Protein AF-M6R844-F1 (afdb_monomer)

Structure (mmCIF, N/CA/C/O backbone):
data_AF-M6R844-F1
#
_entry.id   AF-M6R844-F1
#
loop_
_atom_site.group_PDB
_atom_site.id
_atom_site.type_symbol
_atom_site.label_atom_id
_atom_site.label_alt_id
_atom_site.label_comp_id
_atom_site.label_asym_id
_atom_site.label_entity_id
_atom_site.label_seq_id
_atom_site.pdbx_PDB_ins_code
_atom_site.Cartn_x
_atom_site.Cartn_y
_atom_site.Cartn_z
_atom_site.occupancy
_atom_site.B_iso_or_equiv
_atom_site.auth_seq_id
_atom_site.auth_comp_id
_atom_site.auth_asym_id
_atom_site.auth_atom_id
_atom_site.pdbx_PDB_model_num
ATOM 1 N N . MET A 1 1 ? -6.496 18.669 -65.929 1.00 38.88 1 MET A N 1
ATOM 2 C CA . MET A 1 1 ? -5.979 17.405 -65.364 1.00 38.88 1 MET A CA 1
ATOM 3 C C . MET A 1 1 ? -5.761 17.642 -63.873 1.00 38.88 1 MET A C 1
ATOM 5 O O . MET A 1 1 ? -4.899 18.438 -63.536 1.00 38.88 1 MET A O 1
ATOM 9 N N . TYR A 1 2 ? -6.595 17.058 -63.012 1.00 47.31 2 TYR A N 1
ATOM 10 C CA . TYR A 1 2 ? -6.315 16.882 -61.575 1.00 47.31 2 TYR A CA 1
ATOM 11 C C . TYR A 1 2 ? -5.869 15.419 -61.368 1.00 47.31 2 TYR A C 1
ATOM 13 O O . TYR A 1 2 ? -6.231 14.573 -62.190 1.00 47.31 2 TYR A O 1
ATOM 21 N N . PRO A 1 3 ? -5.076 15.119 -60.325 1.00 54.81 3 PRO A N 1
ATOM 22 C CA . PRO A 1 3 ? -5.673 14.588 -59.091 1.00 54.81 3 PRO A CA 1
ATOM 23 C C . PRO A 1 3 ? -5.170 15.357 -57.852 1.00 54.81 3 PRO A C 1
ATOM 25 O O . PRO A 1 3 ? -4.048 15.845 -57.826 1.00 54.81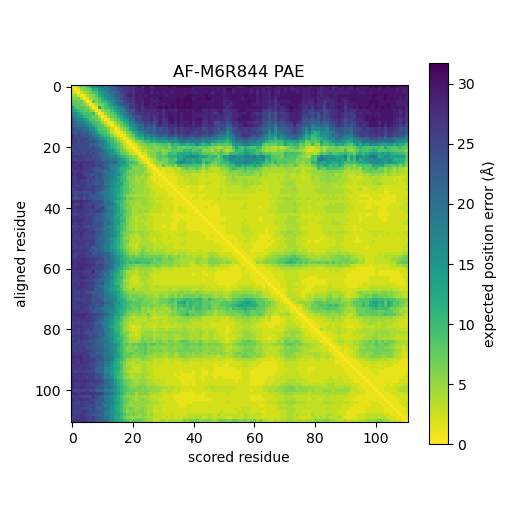 3 PRO A O 1
ATOM 28 N N . ASN A 1 4 ? -6.035 15.731 -56.910 1.00 42.44 4 ASN A N 1
ATOM 29 C CA . ASN A 1 4 ? -6.629 14.921 -55.835 1.00 42.44 4 ASN A CA 1
ATOM 30 C C . ASN A 1 4 ? -5.628 14.414 -54.778 1.00 42.44 4 ASN A C 1
ATOM 32 O O . ASN A 1 4 ? -4.867 13.487 -55.020 1.00 42.44 4 ASN A O 1
ATOM 36 N N . SER A 1 5 ? -5.761 15.026 -53.592 1.00 47.50 5 SER A N 1
ATOM 37 C CA . SER A 1 5 ? -5.846 14.409 -52.257 1.00 47.50 5 SER A CA 1
ATOM 38 C C . SER A 1 5 ? -4.778 13.409 -51.807 1.00 47.50 5 SER A C 1
ATOM 40 O O . SER A 1 5 ? -4.720 12.297 -52.315 1.00 47.50 5 SER A O 1
ATOM 42 N N . SER A 1 6 ? -4.114 13.729 -50.693 1.00 47.81 6 SER A N 1
ATOM 43 C CA . SER A 1 6 ? -4.210 12.945 -49.445 1.00 47.81 6 SER A CA 1
ATOM 44 C C . SER A 1 6 ? -3.522 13.754 -48.335 1.00 47.81 6 SER A C 1
ATOM 46 O O . SER A 1 6 ? -2.327 14.005 -48.395 1.00 47.81 6 SER A O 1
ATOM 48 N N . PHE A 1 7 ? -4.245 14.374 -47.402 1.00 46.12 7 PHE A N 1
ATOM 49 C CA . PHE A 1 7 ? -4.459 13.806 -46.065 1.00 46.12 7 PHE A CA 1
ATOM 50 C C . PHE A 1 7 ? -3.506 12.643 -45.734 1.00 46.12 7 PHE A C 1
ATOM 52 O O . PHE A 1 7 ? -3.674 11.537 -46.240 1.00 46.12 7 PHE A O 1
ATOM 59 N N . CYS A 1 8 ? -2.531 12.891 -44.862 1.00 43.00 8 CYS A N 1
ATOM 60 C CA . CYS A 1 8 ? -1.891 11.838 -44.083 1.00 43.00 8 CYS A CA 1
ATOM 61 C C . CYS A 1 8 ? -1.927 12.281 -42.619 1.00 43.00 8 CYS A C 1
ATOM 63 O O . CYS A 1 8 ? -1.067 13.013 -42.133 1.00 43.00 8 CYS A O 1
ATOM 65 N N . SER A 1 9 ? -3.041 11.936 -41.980 1.00 43.78 9 SER A N 1
ATOM 66 C CA . SER A 1 9 ? -3.234 11.980 -40.538 1.00 43.78 9 SER A CA 1
ATOM 67 C C . SER A 1 9 ? -2.273 11.021 -39.846 1.00 43.78 9 SER A C 1
ATOM 69 O O . SER A 1 9 ? -2.062 9.933 -40.368 1.00 43.78 9 SER A O 1
ATOM 71 N N . SER A 1 10 ? -1.880 11.386 -38.620 1.00 48.81 10 SER A N 1
ATOM 72 C CA . SER A 1 10 ? -1.481 10.476 -37.532 1.00 48.81 10 SER A CA 1
ATOM 73 C C . SER A 1 10 ? -0.191 9.682 -37.801 1.00 48.81 10 SER A C 1
ATOM 75 O O . SER A 1 10 ? -0.034 9.006 -38.798 1.00 48.81 10 SER A O 1
ATOM 77 N N . GLU A 1 11 ? 0.821 9.730 -36.947 1.00 41.84 11 GLU A N 1
ATOM 78 C CA . GLU A 1 11 ? 0.743 9.276 -35.567 1.00 41.84 11 GLU A CA 1
ATOM 79 C C . GLU A 1 11 ? 1.508 10.237 -34.645 1.00 41.84 11 GLU A C 1
ATOM 81 O O . GLU A 1 11 ? 2.736 10.194 -34.551 1.00 41.84 11 GLU A O 1
ATOM 86 N N . GLU A 1 12 ? 0.790 11.028 -33.843 1.00 44.94 12 GLU A N 1
ATOM 87 C CA . GLU A 1 12 ? 1.252 11.166 -32.466 1.00 44.94 12 GLU A CA 1
ATOM 88 C C . GLU A 1 12 ? 1.210 9.747 -31.908 1.00 44.94 12 GLU A C 1
ATOM 90 O O . GLU A 1 12 ? 0.151 9.237 -31.532 1.00 44.94 12 GLU A O 1
ATOM 95 N N . LYS A 1 13 ? 2.362 9.068 -31.902 1.00 39.12 13 LYS A N 1
ATOM 96 C CA . LYS A 1 13 ? 2.570 7.988 -30.950 1.00 39.12 13 LYS A CA 1
ATOM 97 C C . LYS A 1 13 ? 2.261 8.631 -29.614 1.00 39.12 13 LYS A C 1
ATOM 99 O O . LYS A 1 13 ? 3.081 9.396 -29.111 1.00 39.12 13 LYS A O 1
ATOM 104 N N . LYS A 1 14 ? 1.063 8.366 -29.081 1.00 44.84 14 LYS A N 1
ATOM 105 C CA . LYS A 1 14 ? 0.771 8.534 -27.666 1.00 44.84 14 LYS A CA 1
ATOM 106 C C . LYS A 1 14 ? 1.900 7.782 -26.990 1.00 44.84 14 LYS A C 1
ATOM 108 O O . LYS A 1 14 ? 1.865 6.555 -26.915 1.00 44.84 14 LYS A O 1
ATOM 113 N N . GLN A 1 15 ? 2.952 8.504 -26.596 1.00 41.97 15 GLN A N 1
ATOM 114 C CA . GLN A 1 15 ? 3.847 7.998 -25.582 1.00 41.97 15 GLN A CA 1
ATOM 115 C C . GLN A 1 15 ? 2.887 7.525 -24.498 1.00 41.97 15 GLN A C 1
ATOM 117 O O . GLN A 1 15 ? 1.992 8.305 -24.138 1.00 41.97 15 GLN A O 1
ATOM 122 N N . PRO A 1 16 ? 2.963 6.250 -24.072 1.00 48.66 16 PRO A N 1
ATOM 123 C CA . PRO A 1 16 ? 2.175 5.843 -22.926 1.00 48.66 16 PRO A CA 1
ATOM 124 C C . PRO A 1 16 ? 2.417 6.922 -21.866 1.00 48.66 16 PRO A C 1
ATOM 126 O O . PRO A 1 16 ? 3.574 7.355 -21.748 1.00 48.66 16 PRO A O 1
ATOM 129 N N . PRO A 1 17 ? 1.351 7.462 -21.239 1.00 55.53 17 PRO A N 1
ATOM 130 C CA . PRO A 1 17 ? 1.478 8.577 -20.307 1.00 55.53 17 PRO A CA 1
ATOM 131 C C . PRO A 1 17 ? 2.676 8.277 -19.421 1.00 55.53 17 PRO A C 1
ATOM 133 O O . PRO A 1 17 ? 2.765 7.156 -18.910 1.00 55.53 17 PRO A O 1
ATOM 136 N N . ARG A 1 18 ? 3.666 9.189 -19.403 1.00 58.31 18 ARG A N 1
ATOM 137 C CA . ARG A 1 18 ? 4.942 8.938 -18.725 1.00 58.31 18 ARG A CA 1
ATOM 138 C C . ARG A 1 18 ? 4.589 8.419 -17.348 1.00 58.31 18 ARG A C 1
ATOM 140 O O . ARG A 1 18 ? 3.902 9.099 -16.602 1.00 58.31 18 ARG A O 1
ATOM 147 N N . GLN A 1 19 ? 4.968 7.180 -17.079 1.00 63.56 19 GLN A N 1
ATOM 148 C CA . GLN A 1 19 ? 4.566 6.516 -15.861 1.00 63.56 19 GLN A CA 1
ATOM 149 C C . GLN A 1 19 ? 5.302 7.219 -14.722 1.00 63.56 19 GLN A C 1
ATOM 151 O O . GLN A 1 19 ? 6.514 7.063 -14.568 1.00 63.56 19 GLN A O 1
ATOM 156 N N . GLU A 1 20 ? 4.591 8.100 -14.022 1.00 77.19 20 GLU A N 1
ATOM 157 C CA . GLU A 1 20 ? 5.165 8.907 -12.957 1.00 77.19 20 GLU A CA 1
ATOM 158 C C . GLU A 1 20 ? 5.321 8.039 -11.712 1.00 77.19 20 GLU A C 1
ATOM 160 O O . GLU A 1 20 ? 4.422 7.283 -11.331 1.00 77.19 20 GLU A O 1
ATOM 165 N N . TYR A 1 21 ? 6.498 8.119 -11.101 1.00 77.69 21 TYR A N 1
ATOM 166 C CA . TYR A 1 21 ? 6.825 7.376 -9.895 1.00 77.69 21 TYR A CA 1
ATOM 167 C C . TYR A 1 21 ? 6.856 8.326 -8.710 1.00 77.69 21 TYR A C 1
ATOM 169 O O . TYR A 1 21 ? 7.326 9.460 -8.822 1.00 77.69 21 TYR A O 1
ATOM 177 N N . GLN A 1 22 ? 6.409 7.843 -7.559 1.00 77.69 22 GLN A N 1
ATOM 178 C CA . GLN A 1 22 ? 6.577 8.576 -6.317 1.00 77.69 22 GLN A CA 1
ATOM 179 C C . GLN A 1 22 ? 8.049 8.557 -5.876 1.00 77.69 22 GLN A C 1
ATOM 181 O O . GLN A 1 22 ? 8.771 7.593 -6.147 1.00 77.69 22 GLN A O 1
ATOM 186 N N . PRO A 1 23 ? 8.518 9.600 -5.174 1.00 69.06 23 PRO A N 1
ATOM 187 C CA . PRO A 1 23 ? 9.825 9.575 -4.537 1.00 69.06 23 PRO A CA 1
ATOM 188 C C . PRO A 1 23 ? 9.768 8.669 -3.295 1.00 69.06 23 PRO A C 1
ATOM 190 O O . PRO A 1 23 ? 9.379 9.112 -2.217 1.00 69.06 23 PRO A O 1
ATOM 193 N N . ASN A 1 24 ? 10.125 7.389 -3.441 1.00 69.00 24 ASN A N 1
ATOM 194 C CA . ASN A 1 24 ? 10.103 6.403 -2.354 1.00 69.00 24 ASN A CA 1
ATOM 195 C C . ASN A 1 24 ? 11.385 5.561 -2.273 1.00 69.00 24 ASN A C 1
ATOM 197 O O . ASN A 1 24 ? 12.101 5.414 -3.265 1.00 69.00 24 ASN A O 1
ATOM 201 N N . SER A 1 25 ? 11.646 4.980 -1.093 1.00 65.69 25 SER A N 1
ATOM 202 C CA . SER A 1 25 ? 12.665 3.936 -0.944 1.00 65.69 25 SER A CA 1
ATOM 203 C C . SER A 1 25 ? 12.210 2.682 -1.686 1.00 65.69 25 SER A C 1
ATOM 205 O O . SER A 1 25 ? 11.016 2.378 -1.741 1.00 65.69 25 SER A O 1
ATOM 207 N N . ASP A 1 26 ? 13.139 1.944 -2.276 1.00 71.38 26 ASP A N 1
ATOM 208 C CA . ASP A 1 26 ? 12.818 0.759 -3.060 1.00 71.38 26 ASP A CA 1
ATOM 209 C C . ASP A 1 26 ? 12.674 -0.517 -2.202 1.00 71.38 26 ASP A C 1
ATOM 211 O O . ASP A 1 26 ? 12.505 -1.615 -2.732 1.00 71.38 26 ASP A O 1
ATOM 215 N N . ILE A 1 27 ? 12.653 -0.372 -0.870 1.00 79.94 27 ILE A N 1
ATOM 216 C CA . ILE A 1 27 ? 12.639 -1.451 0.132 1.00 79.94 27 ILE A CA 1
ATOM 217 C C . ILE A 1 27 ? 11.202 -1.801 0.571 1.00 79.94 27 ILE A C 1
ATOM 219 O O . ILE A 1 27 ? 10.909 -2.019 1.751 1.00 79.94 27 ILE A O 1
ATOM 223 N N . ARG A 1 28 ? 10.276 -1.903 -0.390 1.00 82.00 28 ARG A N 1
ATOM 224 C CA . ARG A 1 28 ? 8.829 -2.063 -0.125 1.00 82.00 28 ARG A CA 1
ATOM 225 C C . ARG A 1 28 ? 8.476 -3.301 0.700 1.00 82.00 28 ARG A C 1
ATOM 227 O O . ARG A 1 28 ? 7.533 -3.272 1.484 1.00 82.00 28 ARG A O 1
ATOM 234 N N . THR A 1 2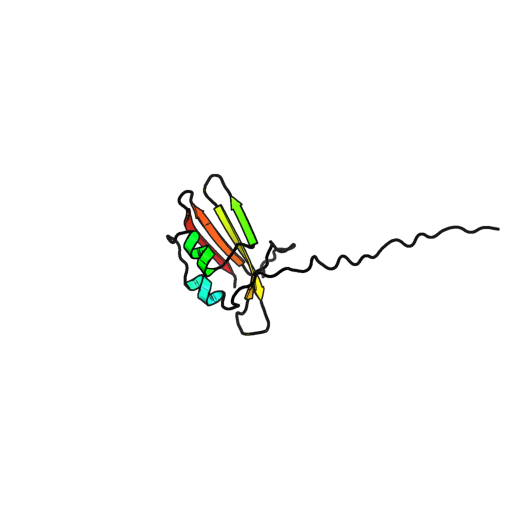9 ? 9.256 -4.376 0.576 1.00 80.81 29 THR A N 1
ATOM 235 C CA . THR A 1 29 ? 9.055 -5.603 1.370 1.00 80.81 29 THR A CA 1
ATOM 236 C C . THR A 1 29 ? 9.239 -5.348 2.869 1.00 80.81 29 THR A C 1
ATOM 238 O O . THR A 1 29 ? 8.480 -5.870 3.683 1.00 80.81 29 THR A O 1
ATOM 241 N N . PHE A 1 30 ? 10.228 -4.534 3.243 1.00 84.25 30 PHE A N 1
ATOM 242 C CA . PHE A 1 30 ? 10.482 -4.187 4.640 1.00 84.25 30 PHE A CA 1
ATOM 243 C C . PHE A 1 30 ? 9.424 -3.216 5.169 1.00 84.25 30 PHE A C 1
ATOM 245 O O . PHE A 1 30 ? 8.875 -3.433 6.244 1.00 84.25 30 PHE A O 1
ATOM 252 N N . GLU A 1 31 ? 9.097 -2.187 4.386 1.00 87.50 31 GLU A N 1
ATOM 253 C CA . GLU A 1 31 ? 8.105 -1.166 4.744 1.00 87.50 31 GLU A CA 1
ATOM 254 C C . GLU A 1 31 ? 6.719 -1.779 4.998 1.00 87.50 31 GLU A C 1
ATOM 256 O O . GLU A 1 31 ? 6.081 -1.470 6.005 1.00 87.50 31 GLU A O 1
ATOM 261 N N . VAL A 1 32 ? 6.276 -2.730 4.165 1.00 89.19 32 VAL A N 1
ATOM 262 C CA . VAL A 1 32 ? 5.026 -3.477 4.409 1.00 89.19 32 VAL A CA 1
ATOM 263 C C . VAL A 1 32 ? 5.076 -4.245 5.732 1.00 89.19 32 VAL A C 1
ATOM 265 O O . VAL A 1 32 ? 4.076 -4.301 6.441 1.00 89.19 32 VAL A O 1
ATOM 268 N N . GLY A 1 33 ? 6.237 -4.778 6.122 1.00 90.44 33 GLY A N 1
ATOM 269 C CA . GLY A 1 33 ? 6.420 -5.460 7.407 1.00 90.44 33 GLY A CA 1
ATOM 270 C C . GLY A 1 33 ? 6.321 -4.548 8.638 1.00 90.44 33 GLY A C 1
ATOM 271 O O . GLY A 1 33 ? 6.173 -5.045 9.755 1.00 90.44 33 GLY A O 1
ATOM 272 N N . MET A 1 34 ? 6.381 -3.223 8.469 1.00 93.00 34 MET A N 1
ATOM 273 C CA . MET A 1 34 ? 6.271 -2.257 9.571 1.00 93.00 34 MET A CA 1
ATOM 274 C C . MET A 1 34 ? 4.821 -1.896 9.925 1.00 93.00 34 MET A C 1
ATOM 276 O O . MET A 1 34 ? 4.582 -1.277 10.973 1.00 93.00 34 MET A O 1
ATOM 280 N N . ILE A 1 35 ? 3.859 -2.264 9.077 1.00 95.56 35 ILE A N 1
ATOM 281 C CA . ILE A 1 35 ? 2.428 -1.996 9.256 1.00 95.56 35 ILE A CA 1
ATOM 282 C C . ILE A 1 35 ? 1.657 -3.299 9.472 1.00 95.56 35 ILE A C 1
ATOM 284 O O . ILE A 1 35 ? 2.039 -4.360 8.983 1.00 95.56 35 ILE A O 1
ATOM 288 N N . LYS A 1 36 ? 0.559 -3.233 10.224 1.00 95.75 36 LYS A N 1
ATOM 289 C CA . LYS A 1 36 ? -0.306 -4.392 10.479 1.00 95.75 36 LYS A CA 1
ATOM 290 C C . LYS A 1 36 ? -1.763 -3.996 10.675 1.00 95.75 36 LYS A C 1
ATOM 292 O O . LYS A 1 36 ? -2.081 -2.841 10.955 1.00 95.75 36 LYS A O 1
ATOM 297 N N . GLU A 1 37 ? -2.651 -4.980 10.590 1.00 97.00 37 GLU A N 1
ATOM 298 C CA . GLU A 1 37 ? -4.045 -4.813 11.003 1.00 97.00 37 GLU A CA 1
ATOM 299 C C . GLU A 1 37 ? -4.130 -4.301 12.451 1.00 97.00 37 GLU A C 1
ATOM 301 O O . GLU A 1 37 ? -3.364 -4.704 13.330 1.00 97.00 37 GLU A O 1
ATOM 306 N N . GLY A 1 38 ? -5.048 -3.364 12.689 1.00 97.19 38 GLY A N 1
ATOM 307 C CA . GLY A 1 38 ? -5.179 -2.632 13.949 1.00 97.19 38 GLY A CA 1
ATOM 308 C C . GLY A 1 38 ? -4.363 -1.336 14.029 1.00 97.19 38 GLY A C 1
ATOM 309 O O . GLY A 1 38 ? -4.695 -0.479 14.852 1.00 97.19 38 GLY A O 1
ATOM 310 N N . ASP A 1 39 ? -3.359 -1.134 13.169 1.00 97.88 39 ASP A N 1
ATOM 311 C CA . ASP A 1 39 ? -2.649 0.147 13.096 1.00 97.88 39 ASP A CA 1
ATOM 312 C C . ASP A 1 39 ? -3.543 1.257 12.511 1.00 97.88 39 ASP A C 1
ATOM 314 O O . ASP A 1 39 ? -4.563 1.016 11.860 1.00 97.88 39 ASP A O 1
ATOM 318 N N . LYS A 1 40 ? -3.152 2.515 12.741 1.00 97.56 40 LYS A N 1
ATOM 319 C CA . LYS A 1 40 ? -3.822 3.690 12.171 1.00 97.56 40 LYS A CA 1
ATOM 320 C C . LYS A 1 40 ? -3.351 3.963 10.742 1.00 97.56 40 LYS A C 1
ATOM 322 O O . LYS A 1 40 ? -2.159 3.862 10.463 1.00 97.56 40 LYS A O 1
ATOM 327 N N . ARG A 1 41 ? -4.264 4.436 9.886 1.00 96.19 41 ARG A N 1
ATOM 328 C CA . ARG A 1 41 ? -3.996 4.920 8.516 1.00 96.19 41 ARG A CA 1
ATOM 329 C C . ARG A 1 41 ? -2.768 5.832 8.449 1.00 96.19 41 ARG A C 1
ATOM 331 O O . ARG A 1 41 ? -1.909 5.618 7.608 1.00 96.19 41 ARG A O 1
ATOM 338 N N . ILE A 1 42 ? -2.648 6.768 9.393 1.00 95.50 42 ILE A N 1
ATOM 339 C CA . ILE A 1 42 ? -1.549 7.743 9.415 1.00 95.50 42 ILE A CA 1
ATOM 340 C C . ILE A 1 42 ? -0.164 7.080 9.505 1.00 95.50 42 ILE A C 1
ATOM 342 O O . ILE A 1 42 ? 0.802 7.576 8.935 1.00 95.50 42 ILE A O 1
ATOM 346 N N . LYS A 1 43 ? -0.062 5.928 10.187 1.00 95.81 43 LYS A N 1
ATOM 347 C CA . LYS A 1 43 ? 1.180 5.152 10.259 1.00 95.81 43 LYS A CA 1
ATOM 348 C C . LYS A 1 43 ? 1.482 4.508 8.910 1.00 95.81 43 LYS A C 1
ATOM 350 O O . LYS A 1 43 ? 2.631 4.513 8.487 1.00 95.81 43 LYS A O 1
ATOM 355 N N . ALA A 1 44 ? 0.464 3.974 8.236 1.00 94.50 44 ALA A N 1
ATOM 356 C CA . ALA A 1 44 ? 0.643 3.389 6.914 1.00 94.50 44 ALA A CA 1
ATOM 357 C C . ALA A 1 44 ? 1.101 4.421 5.886 1.00 94.50 44 ALA A C 1
ATOM 359 O O . ALA A 1 44 ? 2.039 4.147 5.154 1.00 94.50 44 ALA A O 1
ATOM 360 N N . GLU A 1 45 ? 0.519 5.616 5.878 1.00 93.00 45 GLU A N 1
ATOM 361 C CA . GLU A 1 45 ? 0.934 6.694 4.970 1.00 93.00 45 GLU A CA 1
ATOM 362 C C . GLU A 1 45 ? 2.343 7.208 5.285 1.00 93.00 45 GLU A C 1
ATOM 364 O O . GLU A 1 45 ? 3.108 7.494 4.370 1.00 93.00 45 GLU A O 1
ATOM 369 N N . ALA A 1 46 ? 2.731 7.266 6.563 1.00 92.38 46 ALA A N 1
ATOM 370 C CA . ALA A 1 46 ? 4.092 7.638 6.948 1.00 92.38 46 ALA A CA 1
ATOM 371 C C . ALA A 1 46 ? 5.147 6.611 6.494 1.00 92.38 46 ALA A C 1
ATOM 373 O O . ALA A 1 46 ? 6.285 6.983 6.225 1.00 92.38 46 ALA A O 1
ATOM 374 N N . VAL A 1 47 ? 4.779 5.328 6.425 1.00 92.44 47 VAL A N 1
ATOM 375 C CA . VAL A 1 47 ? 5.680 4.232 6.036 1.00 92.44 47 VAL A CA 1
ATOM 376 C C . VAL A 1 47 ? 5.673 3.996 4.524 1.00 92.44 47 VAL A C 1
ATOM 378 O O . VAL A 1 47 ? 6.725 3.831 3.918 1.00 92.44 47 VAL A O 1
ATOM 381 N N . LEU A 1 48 ? 4.495 3.960 3.903 1.00 90.94 48 LEU A N 1
ATOM 382 C CA . LEU A 1 48 ? 4.325 3.616 2.491 1.00 90.94 48 LEU A CA 1
ATOM 383 C C . LEU A 1 48 ? 4.328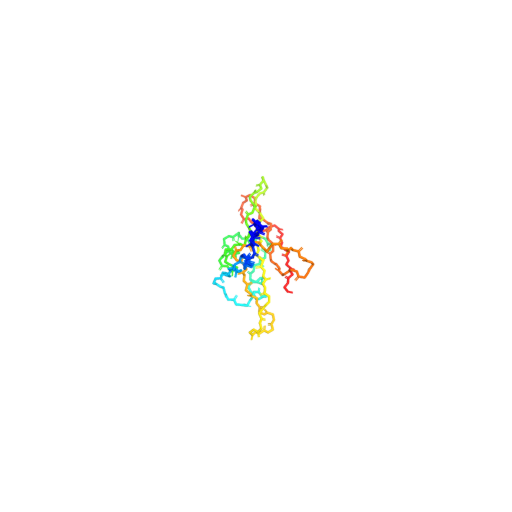 4.843 1.568 1.00 90.94 48 LEU A C 1
ATOM 385 O O . LEU A 1 48 ? 4.557 4.701 0.365 1.00 90.94 48 LEU A O 1
ATOM 389 N N . GLY A 1 49 ? 4.123 6.041 2.113 1.00 91.19 49 GLY A N 1
ATOM 390 C CA . GLY A 1 49 ? 3.897 7.261 1.346 1.00 91.19 49 GLY A CA 1
ATOM 391 C C . GLY A 1 49 ? 2.447 7.387 0.878 1.00 91.19 49 GLY A C 1
ATOM 392 O O . GLY A 1 49 ? 1.547 6.693 1.353 1.00 91.19 49 GLY A O 1
ATOM 393 N N . THR A 1 50 ? 2.216 8.279 -0.080 1.00 91.81 50 THR A N 1
ATOM 394 C CA . THR A 1 50 ? 0.889 8.542 -0.648 1.00 91.81 50 THR A CA 1
ATOM 395 C C . THR A 1 50 ? 0.393 7.333 -1.454 1.00 91.81 50 THR A C 1
ATOM 397 O O . THR A 1 50 ? 1.165 6.761 -2.219 1.00 91.81 50 THR A O 1
ATOM 400 N N . PRO A 1 51 ? -0.869 6.898 -1.329 1.00 94.38 51 PRO A N 1
ATOM 401 C CA . PRO A 1 51 ? -1.388 5.820 -2.166 1.00 94.38 51 PRO A CA 1
ATOM 402 C C . PRO A 1 51 ? -1.522 6.255 -3.630 1.00 94.38 51 PRO A C 1
ATOM 404 O O . PRO A 1 51 ? -1.789 7.417 -3.923 1.00 94.38 51 PRO A O 1
ATOM 407 N N . SER A 1 52 ? -1.381 5.303 -4.552 1.00 94.44 52 SER A N 1
ATOM 408 C CA . SER A 1 52 ? -1.693 5.501 -5.975 1.00 94.44 52 SER A CA 1
ATOM 409 C C . SER A 1 52 ? -3.199 5.669 -6.208 1.00 94.44 52 SER A C 1
ATOM 411 O O . SER A 1 52 ? -3.622 6.278 -7.188 1.00 94.44 52 SER A O 1
ATOM 413 N N . VAL A 1 53 ? -4.019 5.067 -5.339 1.00 95.44 53 VAL A N 1
ATOM 414 C CA . VAL A 1 53 ? -5.481 5.167 -5.349 1.00 95.44 53 VAL A CA 1
ATOM 415 C C . VAL A 1 53 ? -5.989 5.305 -3.925 1.00 95.44 53 VAL A C 1
ATOM 417 O O . VAL A 1 53 ? -5.684 4.481 -3.064 1.00 95.44 53 VAL A O 1
ATOM 420 N N . GLU A 1 54 ? -6.848 6.292 -3.709 1.00 96.62 54 GLU A N 1
ATOM 421 C CA . GLU A 1 54 ? -7.662 6.411 -2.508 1.00 96.62 54 GLU A CA 1
ATOM 422 C C . GLU A 1 54 ? -9.141 6.420 -2.896 1.00 96.62 54 GLU A C 1
ATOM 424 O O . GLU A 1 54 ? -9.612 7.311 -3.603 1.00 96.62 54 GLU A O 1
ATOM 429 N N . LEU A 1 55 ? -9.884 5.419 -2.424 1.00 96.19 55 LEU A N 1
ATOM 430 C CA . LEU A 1 55 ? -11.330 5.333 -2.585 1.00 96.19 55 LEU A CA 1
ATOM 431 C C . LEU A 1 55 ? -12.003 5.480 -1.224 1.00 96.19 55 LEU A C 1
ATOM 433 O O . LEU A 1 55 ? -11.911 4.595 -0.374 1.00 96.19 55 LEU A O 1
ATOM 437 N N . ASN A 1 56 ? -12.738 6.571 -1.046 1.00 95.00 56 ASN A N 1
ATOM 438 C CA . ASN A 1 56 ? -13.577 6.769 0.128 1.00 95.00 56 ASN A CA 1
ATOM 439 C C . ASN A 1 56 ? -14.919 6.053 -0.063 1.00 95.00 56 ASN A C 1
ATOM 441 O O . ASN A 1 56 ? -15.584 6.202 -1.087 1.00 95.00 56 ASN A O 1
ATOM 445 N N . THR A 1 57 ? -15.309 5.260 0.927 1.00 91.19 57 THR A N 1
ATOM 446 C CA . THR A 1 57 ? -16.530 4.446 0.925 1.00 91.19 57 THR A CA 1
ATOM 447 C C . THR A 1 57 ? -17.400 4.809 2.121 1.00 91.19 57 THR A C 1
ATOM 449 O O . THR A 1 57 ? -16.952 5.466 3.062 1.00 91.19 57 THR A O 1
ATOM 452 N N . GLN A 1 58 ? -18.644 4.328 2.135 1.00 90.56 58 GLN A N 1
ATOM 453 C CA . GLN A 1 58 ? -19.494 4.486 3.312 1.00 90.56 58 GLN A CA 1
ATOM 454 C C . GLN A 1 58 ? -18.932 3.790 4.551 1.00 90.56 58 GLN A C 1
ATOM 456 O O . GLN A 1 58 ? -19.346 4.175 5.633 1.00 90.56 58 GLN A O 1
ATOM 461 N N . ASP A 1 59 ? -18.011 2.827 4.424 1.00 89.38 59 ASP A N 1
ATOM 462 C CA . ASP A 1 59 ? -17.464 2.032 5.533 1.00 89.38 59 ASP A CA 1
ATOM 463 C C . ASP A 1 59 ? -16.043 2.426 5.965 1.00 89.38 59 ASP A C 1
ATOM 465 O O . ASP A 1 59 ? -15.504 1.881 6.932 1.00 89.38 59 ASP A O 1
ATOM 469 N N . GLY A 1 60 ? -15.475 3.445 5.321 1.00 95.12 60 GLY A N 1
ATOM 470 C CA . GLY A 1 60 ? -14.122 3.935 5.558 1.00 95.12 60 GLY A CA 1
ATOM 471 C C . GLY A 1 60 ? -13.419 4.217 4.236 1.00 95.12 60 GLY A C 1
ATOM 472 O O . GLY A 1 60 ? -13.990 4.881 3.375 1.00 95.12 60 GLY A O 1
ATOM 473 N N . ALA A 1 61 ? -12.207 3.706 4.040 1.00 97.19 61 ALA A N 1
ATOM 474 C CA . ALA A 1 61 ? -11.432 3.950 2.825 1.00 97.19 61 ALA A CA 1
ATOM 475 C C . ALA A 1 61 ? -10.688 2.702 2.341 1.00 97.19 61 ALA A C 1
ATOM 477 O O . ALA A 1 61 ? -10.308 1.839 3.130 1.00 97.19 61 ALA A O 1
ATOM 478 N N . VAL A 1 62 ? -10.443 2.629 1.039 1.00 97.38 62 VAL A N 1
ATOM 479 C CA . VAL A 1 62 ? -9.541 1.654 0.425 1.00 97.38 62 VAL A CA 1
ATOM 480 C C . VAL A 1 62 ? -8.359 2.415 -0.152 1.00 97.38 62 VAL A C 1
ATOM 482 O O . VAL A 1 62 ? -8.548 3.319 -0.964 1.00 97.38 62 VAL A O 1
ATOM 485 N N . LEU A 1 63 ? -7.155 2.051 0.281 1.00 97.31 63 LEU A N 1
ATOM 486 C CA . LEU A 1 63 ? -5.902 2.647 -0.174 1.00 97.31 63 LEU A CA 1
ATOM 487 C C . LEU A 1 63 ? -5.112 1.593 -0.948 1.00 97.31 63 LEU A C 1
ATOM 489 O O . LEU A 1 63 ? -4.914 0.488 -0.438 1.00 97.31 63 LEU A O 1
ATOM 493 N N . GLU A 1 64 ? -4.667 1.918 -2.157 1.00 96.69 64 GLU A N 1
ATOM 494 C CA . GLU A 1 64 ? -3.861 1.021 -2.990 1.00 96.69 64 GLU A CA 1
ATOM 495 C C . GLU A 1 64 ? -2.574 1.719 -3.439 1.00 96.69 64 GLU A C 1
ATOM 497 O O . GLU A 1 64 ? -2.603 2.828 -3.972 1.00 96.69 64 GLU A O 1
ATOM 502 N N . TRP A 1 65 ? -1.442 1.043 -3.261 1.00 95.06 65 TRP A N 1
ATOM 503 C CA . TRP A 1 65 ? -0.148 1.408 -3.831 1.00 95.06 65 TRP A CA 1
ATOM 504 C C . TRP A 1 65 ? 0.169 0.404 -4.925 1.00 95.06 65 TRP A C 1
ATOM 506 O O . TRP A 1 65 ? 0.336 -0.782 -4.636 1.00 95.06 65 TRP A O 1
ATOM 516 N N . TYR A 1 66 ? 0.267 0.865 -6.166 1.00 94.06 66 TYR A N 1
ATOM 517 C CA . TYR A 1 66 ? 0.709 0.033 -7.279 1.00 94.06 66 TYR A CA 1
ATOM 518 C C . TYR A 1 66 ? 2.214 0.163 -7.454 1.00 94.06 66 TYR A C 1
ATOM 520 O O . TYR A 1 66 ? 2.783 1.246 -7.309 1.00 94.06 66 TYR A O 1
ATOM 528 N N . LEU A 1 67 ? 2.863 -0.958 -7.740 1.00 92.00 67 LEU A N 1
ATOM 529 C CA . LEU A 1 67 ? 4.309 -1.083 -7.703 1.00 92.00 67 LEU A CA 1
ATOM 530 C C . LEU A 1 67 ? 4.838 -1.660 -9.017 1.00 92.00 67 LEU A C 1
ATOM 532 O O . LEU A 1 67 ? 4.213 -2.525 -9.631 1.00 92.00 67 LEU A O 1
ATOM 536 N N . VAL A 1 68 ? 6.024 -1.210 -9.416 1.00 89.44 68 VAL A N 1
ATOM 537 C CA . VAL A 1 68 ? 6.784 -1.767 -10.541 1.00 89.44 68 VAL A CA 1
ATOM 538 C C . VAL A 1 68 ? 8.138 -2.230 -10.028 1.00 89.44 68 VAL A C 1
ATOM 540 O O . VAL A 1 68 ? 8.833 -1.473 -9.347 1.00 89.44 68 VAL A O 1
ATOM 543 N N . SER A 1 69 ? 8.501 -3.476 -10.335 1.00 86.19 69 SER A N 1
ATOM 544 C CA . SER A 1 69 ? 9.815 -4.021 -9.996 1.00 86.19 69 SER A CA 1
ATOM 545 C C . SER A 1 69 ? 10.919 -3.240 -10.699 1.00 86.19 69 SER A C 1
ATOM 547 O O . SER A 1 69 ? 10.790 -2.904 -11.876 1.00 86.19 69 SER A O 1
ATOM 549 N N . THR A 1 70 ? 12.010 -2.974 -9.990 1.00 83.00 70 THR A N 1
ATOM 550 C CA . THR A 1 70 ? 13.214 -2.377 -10.576 1.00 83.00 70 THR A CA 1
ATOM 551 C C . THR A 1 70 ? 14.339 -3.402 -10.676 1.00 83.00 70 THR A C 1
ATOM 553 O O . THR A 1 70 ? 14.290 -4.466 -10.058 1.00 83.00 70 THR A O 1
ATOM 556 N N . ASP A 1 71 ? 15.353 -3.077 -11.468 1.00 80.94 71 ASP A N 1
ATOM 557 C CA . ASP A 1 71 ? 16.568 -3.864 -11.668 1.00 80.94 71 ASP A CA 1
ATOM 558 C C . ASP A 1 71 ? 17.691 -3.524 -10.671 1.00 80.94 71 ASP A C 1
ATOM 560 O O . ASP A 1 71 ? 18.745 -4.155 -10.705 1.00 80.94 71 ASP A O 1
ATOM 564 N N . TYR A 1 72 ? 17.472 -2.574 -9.755 1.00 77.25 72 TYR A N 1
ATOM 565 C CA . TYR A 1 72 ? 18.504 -2.109 -8.823 1.00 77.25 72 TYR A CA 1
ATOM 566 C C . TYR A 1 72 ? 18.928 -3.184 -7.810 1.00 77.25 72 TYR A C 1
ATOM 568 O O . TYR A 1 72 ? 20.115 -3.378 -7.552 1.00 77.25 72 TYR A O 1
ATOM 576 N N . GLN A 1 73 ? 17.960 -3.904 -7.238 1.00 76.75 73 GLN A N 1
ATOM 577 C CA . GLN A 1 73 ? 18.196 -5.024 -6.325 1.00 76.75 73 GLN A CA 1
ATOM 578 C C . GLN A 1 73 ? 17.022 -6.009 -6.357 1.00 76.75 73 GLN A C 1
ATOM 580 O O . GLN A 1 73 ? 15.916 -5.688 -6.797 1.00 76.75 73 GLN A O 1
ATOM 585 N N . LYS A 1 74 ? 17.240 -7.232 -5.864 1.00 79.25 74 LYS A N 1
ATOM 586 C CA . LYS A 1 74 ? 16.164 -8.223 -5.733 1.00 79.25 74 LYS A CA 1
ATOM 587 C C . LYS A 1 74 ? 15.061 -7.676 -4.818 1.00 79.25 74 LYS A C 1
ATO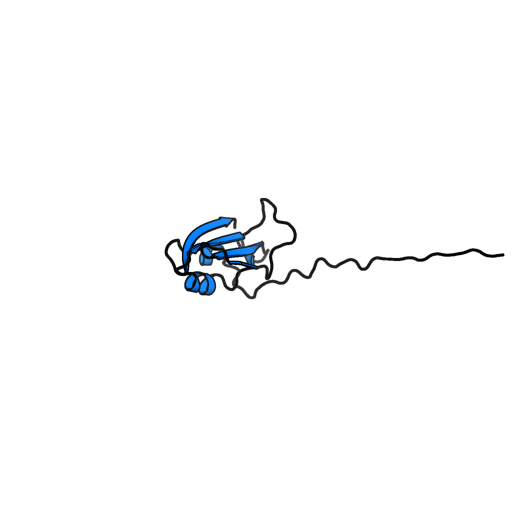M 589 O O . LYS A 1 74 ? 15.358 -7.181 -3.737 1.00 79.25 74 LYS A O 1
ATOM 594 N N . ASN A 1 75 ? 13.800 -7.830 -5.225 1.00 79.94 75 ASN A N 1
ATOM 595 C CA . ASN A 1 75 ? 12.628 -7.306 -4.509 1.00 79.94 75 ASN A CA 1
ATOM 596 C C . ASN A 1 75 ? 12.640 -5.772 -4.339 1.00 79.94 75 ASN A C 1
ATOM 598 O O . ASN A 1 75 ? 12.129 -5.258 -3.342 1.00 79.94 75 ASN A O 1
ATOM 602 N N . SER A 1 76 ? 13.224 -5.061 -5.307 1.00 82.88 76 SER A N 1
ATOM 603 C CA . SER A 1 76 ? 13.173 -3.605 -5.416 1.00 82.88 76 SER A CA 1
ATOM 604 C C . SER A 1 76 ? 11.917 -3.162 -6.154 1.00 82.88 76 SER A C 1
ATOM 606 O O . SER A 1 76 ? 11.624 -3.695 -7.228 1.00 82.88 76 SER A O 1
ATOM 608 N N . TYR A 1 77 ? 11.194 -2.173 -5.625 1.00 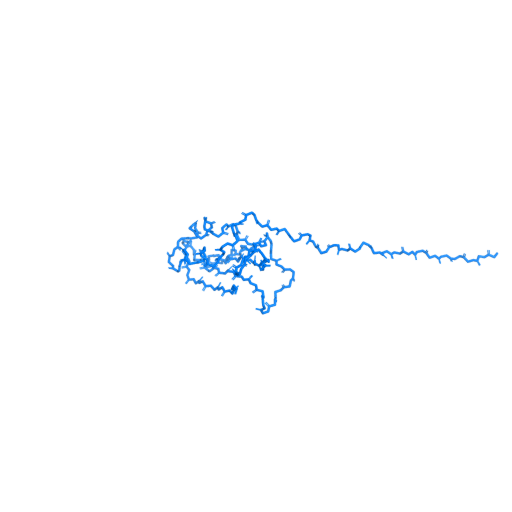87.81 77 TYR A N 1
ATOM 609 C CA . TYR A 1 77 ? 9.967 -1.675 -6.253 1.00 87.81 77 TYR A CA 1
ATOM 610 C C . TYR A 1 77 ? 9.842 -0.151 -6.185 1.00 87.81 77 TYR A C 1
ATOM 612 O O . TYR A 1 77 ? 10.072 0.461 -5.143 1.00 87.81 77 TYR A O 1
ATOM 620 N N . LYS A 1 78 ? 9.373 0.461 -7.274 1.00 87.69 78 LYS A N 1
ATOM 621 C CA . LYS A 1 78 ? 8.927 1.863 -7.303 1.00 87.69 78 LYS A CA 1
ATOM 622 C C . LYS A 1 78 ? 7.417 1.946 -7.239 1.00 87.69 78 LYS A C 1
ATOM 624 O O . LYS A 1 78 ? 6.729 1.133 -7.854 1.00 87.69 78 LYS A O 1
ATOM 629 N N . THR A 1 79 ? 6.907 2.948 -6.534 1.00 89.75 79 THR A N 1
ATOM 630 C CA . THR A 1 79 ? 5.469 3.203 -6.465 1.00 89.75 79 THR A CA 1
ATOM 631 C C . THR A 1 79 ? 5.021 4.072 -7.616 1.00 89.75 79 THR A C 1
ATOM 633 O O . THR A 1 79 ? 5.629 5.099 -7.902 1.00 89.75 79 THR A O 1
ATOM 636 N N . LEU A 1 80 ? 3.941 3.657 -8.263 1.00 90.56 80 LEU A N 1
ATOM 637 C CA . LEU A 1 80 ? 3.268 4.443 -9.280 1.00 90.56 80 LEU A CA 1
ATOM 638 C C . LEU A 1 80 ? 2.509 5.594 -8.626 1.00 90.56 80 LEU A C 1
ATOM 640 O O . LEU A 1 80 ? 1.824 5.398 -7.622 1.00 90.56 80 LEU A O 1
ATOM 644 N N . ALA A 1 81 ? 2.611 6.790 -9.197 1.00 88.75 81 ALA A N 1
ATOM 645 C CA . ALA A 1 81 ? 1.833 7.941 -8.750 1.00 88.75 81 ALA A CA 1
ATOM 646 C C . ALA A 1 81 ? 0.325 7.688 -8.896 1.00 88.75 81 ALA A C 1
ATOM 648 O O . ALA A 1 81 ? -0.450 8.096 -8.040 1.00 88.75 81 ALA A O 1
ATOM 649 N N . GLU A 1 82 ? -0.065 6.941 -9.930 1.00 89.62 82 GLU A N 1
ATOM 650 C CA . GLU A 1 82 ? -1.453 6.625 -10.253 1.00 89.62 82 GLU A CA 1
ATOM 651 C C . GLU A 1 82 ? -1.652 5.124 -10.493 1.00 89.62 82 GLU A C 1
ATOM 653 O O . GLU A 1 82 ? -0.703 4.346 -10.639 1.00 89.62 82 GLU A O 1
ATOM 658 N N . ARG A 1 83 ? -2.917 4.701 -10.557 1.00 90.88 83 ARG A N 1
ATOM 659 C CA . ARG A 1 83 ? -3.279 3.338 -10.958 1.00 90.88 83 ARG A CA 1
ATOM 660 C C . ARG A 1 83 ? -2.754 3.035 -12.372 1.00 90.88 83 ARG A C 1
ATOM 662 O O . ARG A 1 83 ? -2.995 3.830 -13.280 1.00 90.88 83 ARG A O 1
ATOM 669 N N . PRO A 1 84 ? -2.116 1.874 -12.616 1.00 89.62 84 PRO A N 1
ATOM 670 C CA . PRO A 1 84 ? -1.709 1.496 -13.963 1.00 89.62 84 PRO A CA 1
ATOM 671 C C . PRO A 1 84 ? -2.936 1.290 -14.860 1.00 89.62 84 PRO A C 1
ATOM 673 O O . PRO A 1 84 ? -3.980 0.811 -14.413 1.00 89.62 84 PRO A O 1
ATOM 676 N N . ALA A 1 85 ? -2.785 1.594 -16.151 1.00 87.38 85 ALA A N 1
ATOM 677 C CA . ALA A 1 85 ? -3.859 1.460 -17.138 1.00 87.38 85 ALA A CA 1
ATOM 678 C C . ALA A 1 85 ? -4.379 0.018 -17.284 1.00 87.38 85 ALA A C 1
ATOM 680 O O . ALA A 1 85 ? -5.505 -0.205 -17.720 1.00 87.38 85 ALA A O 1
ATOM 681 N N . THR A 1 86 ? -3.561 -0.977 -16.940 1.00 86.19 86 THR A N 1
ATOM 682 C CA . THR A 1 86 ? -3.933 -2.392 -16.958 1.00 86.19 86 THR A CA 1
ATOM 683 C C . THR A 1 86 ? -3.470 -3.042 -15.663 1.00 86.19 86 THR A C 1
ATOM 685 O O . THR A 1 86 ? -2.306 -2.918 -15.292 1.00 86.19 86 THR A O 1
ATOM 688 N N . VAL A 1 87 ? -4.388 -3.735 -14.987 1.00 88.25 87 VAL A N 1
ATOM 689 C CA . VAL A 1 87 ? -4.094 -4.552 -13.806 1.00 88.25 87 VAL A CA 1
ATOM 690 C C . VAL A 1 87 ? -4.207 -6.013 -14.222 1.00 88.25 87 VAL A C 1
ATOM 692 O O . VAL A 1 87 ? -5.286 -6.481 -14.578 1.00 88.25 87 VAL A O 1
ATOM 695 N N . THR A 1 88 ? -3.077 -6.705 -14.215 1.00 90.25 88 THR A N 1
ATOM 696 C CA . THR A 1 88 ? -2.946 -8.140 -14.499 1.00 90.25 88 THR A CA 1
ATOM 697 C C . THR A 1 88 ? -2.680 -8.914 -13.211 1.00 90.25 88 THR A C 1
ATOM 699 O O . THR A 1 88 ? -2.405 -8.319 -12.168 1.00 90.25 88 THR A O 1
ATOM 702 N N . GLU A 1 89 ? -2.697 -10.245 -13.277 1.00 87.50 89 GLU A N 1
ATOM 703 C CA . GLU A 1 89 ? -2.376 -11.086 -12.120 1.00 87.50 89 GLU A CA 1
ATOM 704 C C . GLU A 1 89 ? -0.993 -10.776 -11.543 1.00 87.50 89 GLU A C 1
ATOM 706 O O . GLU A 1 89 ? -0.829 -10.794 -10.327 1.00 87.50 89 GLU A O 1
ATOM 711 N N . ASP A 1 90 ? -0.009 -10.434 -12.376 1.00 88.06 90 ASP A N 1
ATOM 712 C CA . ASP A 1 90 ? 1.369 -10.129 -11.962 1.00 88.06 90 ASP A CA 1
ATOM 713 C C . ASP A 1 90 ? 1.598 -8.699 -11.491 1.00 88.06 90 ASP A C 1
ATOM 715 O O . ASP A 1 90 ? 2.708 -8.355 -11.078 1.00 88.06 90 ASP A O 1
ATOM 719 N N . THR A 1 91 ? 0.551 -7.876 -11.497 1.00 91.31 91 THR A N 1
ATOM 720 C CA . THR A 1 91 ? 0.635 -6.515 -10.977 1.00 91.31 91 THR A CA 1
ATOM 721 C C . THR A 1 91 ? 0.989 -6.551 -9.497 1.00 91.31 91 THR A C 1
ATOM 723 O O . THR A 1 91 ? 0.348 -7.238 -8.699 1.00 91.31 91 THR A O 1
ATOM 726 N N . LYS A 1 92 ? 2.030 -5.803 -9.134 1.00 93.88 92 LYS A N 1
ATOM 727 C CA . LYS A 1 92 ? 2.485 -5.701 -7.754 1.00 93.88 92 LYS A CA 1
ATOM 728 C C . LYS A 1 92 ? 1.723 -4.590 -7.057 1.00 93.88 92 LYS A C 1
ATOM 730 O O . LYS A 1 92 ? 1.562 -3.500 -7.609 1.00 93.88 92 LYS A O 1
ATOM 735 N N . PHE A 1 93 ? 1.222 -4.871 -5.864 1.00 95.19 93 PHE A N 1
ATOM 736 C CA . PHE A 1 93 ? 0.405 -3.923 -5.125 1.00 95.19 93 PHE A CA 1
ATOM 737 C C . PHE A 1 93 ? 0.467 -4.146 -3.619 1.00 95.19 93 PHE A C 1
ATOM 739 O O . PHE A 1 93 ? 0.750 -5.246 -3.139 1.00 95.19 93 PHE A O 1
ATOM 746 N N . ILE A 1 94 ? 0.125 -3.092 -2.887 1.00 95.81 94 ILE A N 1
ATOM 747 C CA . ILE A 1 94 ? -0.228 -3.121 -1.469 1.00 95.81 94 ILE A CA 1
ATOM 748 C C . ILE A 1 94 ? -1.610 -2.488 -1.352 1.00 95.81 94 ILE A C 1
ATOM 750 O O . ILE A 1 94 ? -1.834 -1.398 -1.873 1.00 95.81 94 ILE A O 1
ATOM 754 N N . LYS A 1 95 ? -2.537 -3.162 -0.680 1.00 96.88 95 LYS A N 1
ATOM 755 C CA . LYS A 1 95 ? -3.919 -2.728 -0.500 1.00 96.88 95 LYS A CA 1
ATOM 756 C C . LYS A 1 95 ? -4.298 -2.768 0.967 1.00 96.88 95 LYS A C 1
ATOM 758 O O . LYS A 1 95 ? -4.162 -3.796 1.630 1.00 96.88 95 LYS A O 1
ATOM 763 N N . LEU A 1 96 ? -4.827 -1.652 1.452 1.00 97.44 96 LEU A N 1
ATOM 764 C CA . LEU A 1 96 ? -5.311 -1.495 2.816 1.00 97.44 96 LEU A CA 1
ATOM 765 C C . LEU A 1 96 ? -6.794 -1.146 2.805 1.00 97.44 96 LEU A C 1
ATOM 767 O O . LEU A 1 96 ? -7.222 -0.222 2.113 1.00 97.44 96 LEU A O 1
ATOM 771 N N . MET A 1 97 ? -7.571 -1.862 3.613 1.00 97.62 97 MET A N 1
ATOM 772 C CA . MET A 1 97 ? -8.951 -1.502 3.934 1.00 97.62 97 MET A CA 1
ATOM 773 C C . MET A 1 97 ? -8.970 -0.827 5.298 1.00 97.62 97 MET A C 1
ATOM 775 O O . MET A 1 97 ? -8.595 -1.427 6.307 1.00 97.62 97 MET A O 1
ATOM 779 N N . ILE A 1 98 ? -9.394 0.427 5.317 1.00 97.94 98 ILE A N 1
ATOM 780 C CA . ILE A 1 98 ? -9.431 1.302 6.481 1.00 97.94 98 ILE A CA 1
ATOM 781 C C . ILE A 1 98 ? -10.884 1.460 6.919 1.00 97.94 98 ILE A C 1
ATOM 783 O O . ILE A 1 98 ? -11.748 1.721 6.087 1.00 97.94 98 ILE A O 1
ATOM 787 N N . ASP A 1 99 ? -11.164 1.338 8.215 1.00 97.12 99 ASP A N 1
ATOM 788 C CA . ASP A 1 99 ? -12.499 1.619 8.752 1.00 97.12 99 ASP A 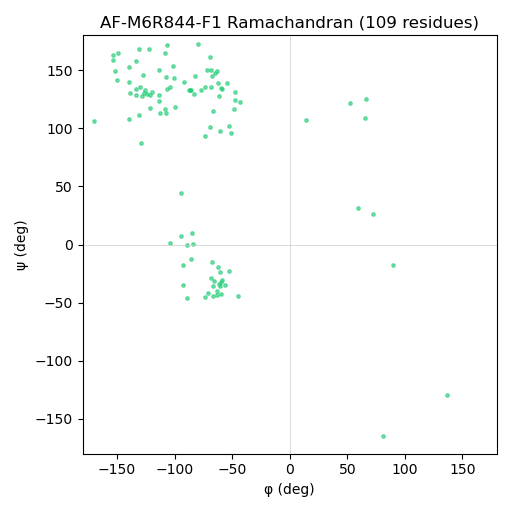CA 1
ATOM 789 C C . ASP A 1 99 ? -12.773 3.123 8.935 1.00 97.12 99 ASP A C 1
ATOM 791 O O . ASP A 1 99 ? -11.884 3.973 8.854 1.00 97.12 99 ASP A O 1
ATOM 795 N N . LYS A 1 100 ? -14.020 3.462 9.282 1.00 96.12 100 LYS A N 1
ATOM 796 C CA . LYS A 1 100 ? -14.455 4.831 9.634 1.00 96.12 100 LYS A CA 1
ATOM 797 C C . LYS A 1 100 ? -13.622 5.519 10.721 1.00 96.12 100 LYS A C 1
ATOM 799 O O . LYS A 1 100 ? -13.656 6.740 10.828 1.00 96.12 100 LYS A O 1
ATOM 804 N N . LYS A 1 101 ? -12.921 4.763 11.570 1.00 95.56 101 LYS A N 1
ATOM 805 C CA . LYS A 1 101 ? -12.083 5.279 12.667 1.00 95.56 101 LYS A CA 1
ATOM 806 C C . LYS A 1 101 ? -10.616 5.430 12.248 1.00 95.56 101 LYS A C 1
ATOM 808 O O . LYS A 1 101 ? -9.760 5.694 13.106 1.00 95.56 101 LYS A O 1
ATOM 813 N N . GLY A 1 102 ? -10.315 5.231 10.965 1.00 95.56 102 GLY A N 1
ATOM 814 C CA . GLY A 1 102 ? -8.970 5.310 10.414 1.00 95.56 102 GLY A CA 1
ATOM 815 C C . GLY A 1 102 ? -8.086 4.129 10.812 1.00 95.56 102 GLY A C 1
ATOM 816 O O . GLY A 1 102 ? -6.877 4.316 10.930 1.00 95.56 102 GLY A O 1
ATOM 817 N N . VAL A 1 103 ? -8.652 2.954 11.104 1.00 97.75 103 VAL A N 1
ATOM 818 C CA . VAL A 1 103 ? -7.915 1.744 11.513 1.00 97.75 103 VAL A CA 1
ATOM 819 C C . VAL A 1 103 ? -7.839 0.750 10.359 1.00 97.75 103 VAL A C 1
ATOM 821 O O . VAL A 1 103 ? -8.849 0.482 9.710 1.00 97.75 103 VAL A O 1
ATOM 824 N N . ILE A 1 104 ? -6.662 0.164 10.134 1.00 97.88 104 ILE A N 1
ATOM 825 C CA . ILE A 1 104 ? -6.454 -0.899 9.145 1.00 97.88 104 ILE A CA 1
ATOM 826 C C . ILE A 1 104 ? -7.214 -2.147 9.600 1.00 97.88 104 ILE A C 1
ATOM 828 O O . ILE A 1 104 ? -6.904 -2.731 10.639 1.00 97.88 104 ILE A O 1
ATOM 832 N N . LYS A 1 105 ? -8.218 -2.552 8.826 1.00 97.44 105 LYS A N 1
ATOM 833 C CA . LYS A 1 105 ? -9.022 -3.759 9.064 1.00 97.44 105 LYS A CA 1
ATOM 834 C C . LYS A 1 105 ? -8.499 -4.974 8.339 1.00 97.44 105 LYS A C 1
ATOM 836 O O . LYS A 1 105 ? -8.657 -6.075 8.844 1.00 97.44 105 LYS A O 1
ATOM 841 N N . LYS A 1 106 ? -7.957 -4.759 7.145 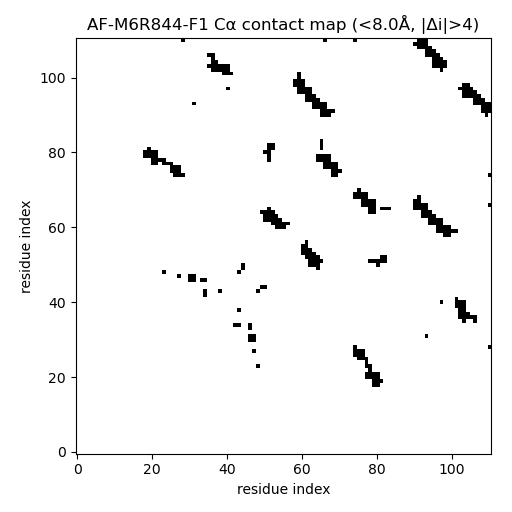1.00 96.88 106 LYS A N 1
ATOM 842 C CA . LYS A 1 106 ? -7.455 -5.825 6.296 1.00 96.88 106 LYS A CA 1
ATOM 843 C C . LYS A 1 106 ? -6.315 -5.313 5.439 1.00 96.88 106 LYS A C 1
ATOM 845 O O . LYS A 1 106 ? -6.371 -4.178 4.953 1.00 96.88 106 LYS A O 1
ATOM 850 N N . MET A 1 107 ? -5.313 -6.160 5.258 1.00 96.19 107 MET A N 1
ATOM 851 C CA . MET A 1 107 ? -4.166 -5.900 4.398 1.00 96.19 107 MET A CA 1
ATOM 852 C C . MET A 1 107 ? -4.000 -7.026 3.378 1.00 96.19 107 MET A C 1
ATOM 854 O O . MET A 1 107 ? -4.041 -8.204 3.722 1.00 96.19 107 MET A O 1
ATOM 858 N N . GLU A 1 108 ? -3.808 -6.657 2.116 1.00 95.38 108 GLU A N 1
ATOM 859 C CA . GLU A 1 108 ? -3.574 -7.572 0.997 1.00 95.38 108 GLU A CA 1
ATOM 860 C C . GLU A 1 108 ? -2.403 -7.037 0.174 1.00 95.38 108 GLU A C 1
ATOM 862 O O . GLU A 1 108 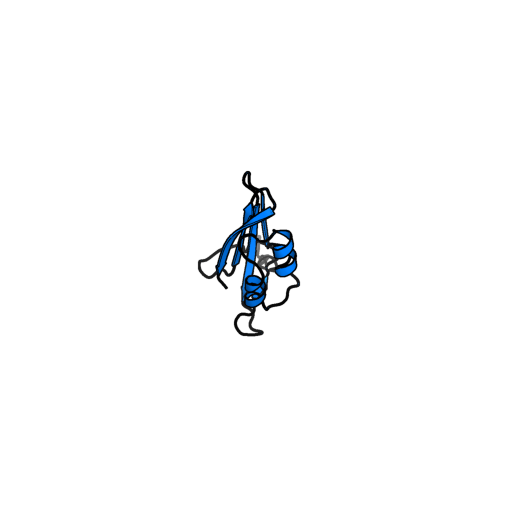? -2.356 -5.844 -0.121 1.00 95.38 108 GLU A O 1
ATOM 867 N N . TYR A 1 109 ? -1.445 -7.880 -0.203 1.00 93.75 109 TYR A N 1
ATOM 868 C CA . TYR A 1 109 ? -0.328 -7.439 -1.035 1.00 93.75 109 TYR A CA 1
ATOM 869 C C . TYR A 1 109 ? 0.230 -8.566 -1.903 1.00 93.75 109 TYR A C 1
ATOM 871 O O . TYR A 1 109 ? 0.225 -9.736 -1.518 1.00 93.75 109 TYR A O 1
ATOM 879 N N . LYS A 1 110 ? 0.753 -8.185 -3.070 1.00 92.50 110 LYS A N 1
ATOM 880 C CA . LYS A 1 110 ? 1.568 -9.021 -3.958 1.00 92.50 110 LYS A CA 1
ATOM 881 C C . LYS A 1 110 ? 2.810 -8.210 -4.315 1.00 92.50 110 LYS A C 1
ATOM 883 O O . LYS A 1 110 ? 2.695 -7.204 -5.007 1.00 92.50 110 LYS A O 1
ATOM 888 N N . LEU A 1 111 ? 3.973 -8.636 -3.822 1.00 87.62 111 LEU A N 1
ATOM 889 C CA . LEU A 1 111 ? 5.281 -8.048 -4.131 1.00 87.62 111 LEU A CA 1
ATOM 890 C C . LEU A 1 111 ? 6.040 -8.961 -5.084 1.00 87.62 111 LEU A C 1
ATOM 892 O O . LEU A 1 111 ? 5.892 -10.201 -5.024 1.00 87.62 111 LEU A O 1
#

pLDDT: mean 82.89, std 17.71, range [38.88, 97.94]

Mean predicted aligned error: 9.54 Å

InterPro domains:
  IPR058174 LIC13410-like [PF28300] (7-111)

Nearest PDB structures (foldseek):
  3fha-assembly2_C  TM=3.209E-01  e=1.833E+00  Glutamicibacter protophormiae
  6mol-assembly1_B  TM=3.307E-01  e=3.320E+00  Homo sapiens
  5k3x-assembly1_A  TM=2.941E-01  e=2.325E+00  Sinorhizobium meliloti 1021
  8th3-assembly1_B  TM=2.058E-01  e=6.382E+00  Camelidae

Sequence (111 aa):
MYPNSSFCSSEEKKQPPRQEYQPNSDIRTFEVGMIKEGDKRIKAEAVLGTPSVELNTQDGAVLEWYLVSTDYQKNSYKTLAERPATVTEDTKFIKLMIDKKGVIKKMEYKL

Secondary structure (DSSP, 8-state):
--------------------B-S--S-HHHHHHT--TTSBHHHHHHHH-S-SEEEEETTEEEEEEEEEE-SSSTT-EEEBSS--S---TT-EEEEEEEETTSBEEEEEEE-

Radius of gyration: 20.01 Å; Cα contacts (8 Å, |Δi|>4): 187; chains: 1; bounding box: 38×28×79 Å

Solvent-accessible surface area (backbone atoms only — not comparable to full-atom values): 6734 Å² total; per-residue (Å²): 138,82,85,83,87,76,90,81,75,82,78,80,72,73,66,70,74,78,84,50,63,50,98,67,75,40,54,50,69,60,46,57,70,76,53,55,72,72,37,47,48,70,59,47,39,73,59,72,42,82,55,19,38,79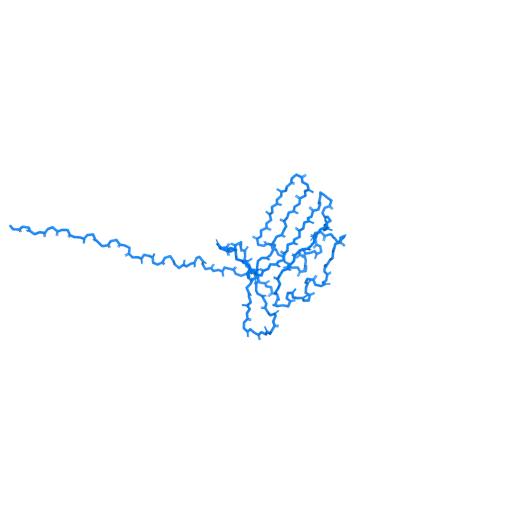,45,83,52,99,65,21,36,40,38,30,35,33,40,44,81,48,88,88,44,92,78,20,32,45,39,31,51,47,71,67,98,71,83,56,91,83,54,26,34,40,38,36,37,27,35,78,86,40,30,28,71,42,79,50,71,41,129

Foldseek 3Di:
DDDDDDDDDDDPPPPPPPQDFDPDFQPVVVLVVVDDFFDFLVSNCVSVNAAQDWDQDPFGIKGKWWWDDDPPDPSGITTTNHDDPDDDPQTWMWMFDAGPVRTTHDIDTDD

Organism: NCBI:txid1049910